Protein AF-A0AB34QZE7-F1 (afdb_monomer_lite)

Structure (mmCIF, N/CA/C/O backbone):
data_AF-A0AB34QZE7-F1
#
_entry.id   AF-A0AB34QZE7-F1
#
loop_
_atom_site.group_PDB
_atom_site.id
_atom_site.type_symbol
_atom_site.label_atom_id
_atom_site.label_alt_id
_atom_site.label_comp_id
_atom_site.label_asym_id
_atom_site.label_entity_id
_atom_site.label_seq_id
_atom_site.pdbx_PDB_ins_code
_atom_site.Cartn_x
_atom_site.Cartn_y
_atom_site.Cartn_z
_atom_site.occupancy
_atom_site.B_iso_or_equiv
_atom_site.auth_seq_id
_atom_site.auth_comp_id
_atom_site.auth_asym_id
_atom_site.auth_atom_id
_atom_site.pdbx_PDB_model_num
ATOM 1 N N . MET A 1 1 ? -13.637 -6.157 -16.511 1.00 68.19 1 MET A N 1
ATOM 2 C CA . MET A 1 1 ? -12.650 -5.198 -17.032 1.00 68.19 1 MET A CA 1
ATOM 3 C C . MET A 1 1 ? -13.251 -3.800 -16.972 1.00 68.19 1 MET A C 1
ATOM 5 O O . MET A 1 1 ? -13.934 -3.370 -17.901 1.00 68.19 1 MET A O 1
ATOM 9 N N . GLY A 1 2 ? -13.128 -3.161 -15.806 1.00 86.00 2 GLY A N 1
ATOM 10 C CA . GLY A 1 2 ? -13.630 -1.813 -15.536 1.00 86.00 2 GLY A CA 1
ATOM 11 C C . GLY A 1 2 ? -12.483 -0.808 -15.449 1.00 86.00 2 GLY A C 1
ATOM 12 O O . GLY A 1 2 ? -11.390 -1.157 -15.015 1.00 86.00 2 GLY A O 1
ATOM 13 N N . PHE A 1 3 ? -12.745 0.431 -15.859 1.00 92.06 3 PHE A N 1
ATOM 14 C CA . PHE A 1 3 ? -11.838 1.563 -15.672 1.00 92.06 3 PHE A CA 1
ATOM 15 C C . PHE A 1 3 ? -12.546 2.644 -14.851 1.00 92.06 3 PHE A C 1
ATOM 17 O O . PHE A 1 3 ? -13.747 2.859 -15.036 1.00 92.06 3 PHE A O 1
ATOM 24 N N . TRP A 1 4 ? -11.822 3.341 -13.975 1.00 92.81 4 TRP A N 1
ATOM 25 C CA . TRP A 1 4 ? -12.338 4.490 -13.220 1.00 92.81 4 TRP A CA 1
ATOM 26 C C . TRP A 1 4 ? -11.296 5.603 -13.090 1.00 92.81 4 TRP A C 1
ATOM 28 O O . TRP A 1 4 ? -10.087 5.360 -13.109 1.00 92.81 4 TRP A O 1
ATOM 38 N N . GLU A 1 5 ? -11.770 6.850 -13.044 1.00 92.56 5 GLU A N 1
ATOM 39 C CA . GLU A 1 5 ? -10.898 8.009 -12.857 1.00 92.56 5 GLU A CA 1
ATOM 40 C C . GLU A 1 5 ? -10.603 8.199 -11.372 1.00 92.56 5 GLU A C 1
ATOM 42 O O . GLU A 1 5 ? -11.514 8.216 -10.543 1.00 92.56 5 GLU A O 1
ATOM 47 N N . GLU A 1 6 ? -9.331 8.402 -11.048 1.00 89.88 6 GLU A N 1
ATOM 48 C CA . GLU A 1 6 ? -8.875 8.742 -9.708 1.00 89.88 6 GLU A CA 1
ATOM 49 C C . GLU A 1 6 ? -8.105 10.066 -9.729 1.00 89.88 6 GLU A C 1
ATOM 51 O O . GLU A 1 6 ? -7.201 10.276 -10.545 1.00 89.88 6 GLU A O 1
ATOM 56 N N . GLU A 1 7 ? -8.464 10.992 -8.835 1.00 89.75 7 GLU A N 1
ATOM 57 C CA . GLU A 1 7 ? -7.734 12.252 -8.696 1.00 89.75 7 GLU A CA 1
ATOM 58 C C . GLU A 1 7 ? -6.397 12.001 -7.984 1.00 89.75 7 GLU A C 1
ATOM 60 O O . GLU A 1 7 ? -6.336 11.704 -6.791 1.00 89.75 7 GLU A O 1
ATOM 65 N N . HIS A 1 8 ? -5.294 12.199 -8.701 1.00 86.94 8 HIS A N 1
ATOM 66 C CA . HIS A 1 8 ? -3.945 12.080 -8.173 1.00 86.94 8 HIS A CA 1
ATOM 67 C C . HIS A 1 8 ? -3.101 13.305 -8.534 1.00 86.94 8 HIS A C 1
ATOM 69 O O . HIS A 1 8 ? -2.904 13.640 -9.700 1.00 86.94 8 HIS A O 1
ATOM 75 N N . LYS A 1 9 ? -2.551 13.990 -7.520 1.00 83.69 9 LYS A N 1
ATOM 76 C CA . LYS A 1 9 ? -1.703 15.193 -7.693 1.00 83.69 9 LYS A CA 1
ATOM 77 C C . LYS A 1 9 ? -2.330 16.242 -8.634 1.00 83.69 9 LYS A C 1
ATOM 79 O O . LYS A 1 9 ? -1.632 16.824 -9.465 1.00 83.69 9 LYS A O 1
ATOM 84 N N . LYS A 1 10 ? -3.631 16.519 -8.459 1.00 87.69 10 LYS A N 1
ATOM 85 C CA . LYS A 1 10 ? -4.424 17.470 -9.268 1.00 87.69 10 LYS A CA 1
ATOM 86 C C . LYS A 1 10 ? -4.573 17.079 -10.746 1.00 87.69 10 LYS A C 1
ATOM 88 O O . LYS A 1 10 ? -4.802 17.945 -11.589 1.00 87.69 10 LYS A O 1
ATOM 93 N N . LYS A 1 11 ? -4.396 15.800 -11.072 1.00 88.25 11 LYS A N 1
ATOM 94 C CA . LYS A 1 11 ? -4.679 15.223 -12.387 1.00 88.25 11 LYS A CA 1
ATOM 95 C C . LYS A 1 11 ? -5.632 14.051 -12.203 1.00 88.25 11 LYS A C 1
ATOM 97 O O . LYS A 1 11 ? -5.485 13.307 -11.240 1.00 88.25 11 LYS A O 1
ATOM 102 N N . ASN A 1 12 ? -6.554 13.866 -13.135 1.00 90.88 12 ASN A N 1
ATOM 103 C CA . ASN A 1 12 ? -7.344 12.643 -13.186 1.00 90.88 12 ASN A CA 1
ATOM 104 C C . ASN A 1 12 ? -6.517 11.583 -13.911 1.00 90.88 12 ASN A C 1
ATOM 106 O O . ASN A 1 12 ? -6.044 11.821 -15.024 1.00 90.88 12 ASN A O 1
ATOM 110 N N . ILE A 1 13 ? -6.299 10.450 -13.252 1.00 92.06 13 ILE A N 1
ATOM 111 C CA . ILE A 1 13 ? -5.600 9.294 -13.807 1.00 92.06 13 ILE A CA 1
ATOM 112 C C . ILE A 1 13 ? -6.629 8.191 -14.020 1.00 92.06 13 ILE A C 1
ATOM 114 O O . ILE A 1 13 ? -7.459 7.934 -13.153 1.00 92.06 13 ILE A O 1
ATOM 118 N N . MET A 1 14 ? -6.571 7.549 -15.181 1.00 92.88 14 MET A N 1
ATOM 119 C CA . MET A 1 14 ? -7.395 6.389 -15.485 1.00 92.88 14 MET A CA 1
ATOM 120 C C . MET A 1 14 ? -6.728 5.136 -14.920 1.00 92.88 14 MET A C 1
ATOM 122 O O . MET A 1 14 ? -5.594 4.835 -15.292 1.00 92.88 14 MET A O 1
ATOM 126 N N . ILE A 1 15 ? -7.423 4.417 -14.043 1.00 92.06 15 ILE A N 1
ATOM 127 C CA . ILE A 1 15 ? -6.970 3.134 -13.497 1.00 92.06 15 ILE A CA 1
ATOM 128 C C . ILE A 1 15 ? -7.874 2.035 -14.046 1.00 92.06 15 ILE A C 1
ATOM 130 O O . ILE A 1 15 ? -9.088 2.218 -14.139 1.00 92.06 15 ILE A O 1
ATOM 134 N N . GLY A 1 16 ? -7.265 0.928 -14.467 1.00 91.31 16 GLY A N 1
ATOM 135 C CA . GLY A 1 16 ? -7.960 -0.269 -14.926 1.00 91.31 16 GLY A CA 1
ATOM 136 C C . GLY A 1 16 ? -7.772 -1.411 -13.939 1.00 91.31 16 GLY A C 1
ATOM 137 O O . GLY A 1 16 ? -6.666 -1.604 -13.440 1.00 91.31 16 GLY A O 1
ATOM 138 N N . ASP A 1 17 ? -8.845 -2.160 -13.711 1.00 89.44 17 ASP A N 1
ATOM 139 C CA . ASP A 1 17 ? -8.905 -3.334 -12.830 1.00 89.44 17 ASP A CA 1
ATOM 140 C C . ASP A 1 17 ? -7.817 -4.365 -13.182 1.00 89.44 17 ASP A C 1
ATOM 142 O O . ASP A 1 17 ? -6.943 -4.655 -12.374 1.00 89.44 17 ASP A O 1
ATOM 146 N N . ASP A 1 18 ? -7.747 -4.763 -14.456 1.00 91.12 18 ASP A N 1
ATOM 147 C CA . ASP A 1 18 ? -6.766 -5.748 -14.938 1.00 91.12 18 ASP A CA 1
ATOM 148 C C . ASP A 1 18 ? -5.314 -5.265 -14.763 1.00 91.12 18 ASP A C 1
ATOM 150 O O . ASP A 1 18 ? -4.387 -6.057 -14.612 1.00 91.12 18 ASP A O 1
ATOM 154 N N . GLY A 1 19 ? -5.098 -3.945 -14.796 1.00 89.38 19 GLY A N 1
ATOM 155 C CA . GLY A 1 19 ? -3.785 -3.363 -14.541 1.00 89.38 19 GLY A CA 1
ATOM 156 C C . GLY A 1 19 ? -3.352 -3.560 -13.091 1.00 89.38 19 GLY A C 1
ATOM 157 O O . GLY A 1 19 ? -2.177 -3.818 -12.849 1.00 89.38 19 GLY A O 1
ATOM 158 N N . LEU A 1 20 ? -4.283 -3.465 -12.136 1.00 90.56 20 LEU A N 1
ATOM 159 C CA . LEU A 1 20 ? -3.993 -3.738 -10.730 1.00 90.56 20 LEU A CA 1
ATOM 160 C C . LEU A 1 20 ? -3.655 -5.212 -10.518 1.00 90.56 20 LEU A C 1
ATOM 162 O O . LEU A 1 20 ? -2.624 -5.483 -9.908 1.00 90.56 20 LEU A O 1
ATOM 166 N N . ASP A 1 21 ? -4.447 -6.122 -11.086 1.00 91.38 21 ASP A N 1
ATOM 167 C CA . ASP A 1 21 ? -4.222 -7.569 -10.975 1.00 91.38 21 ASP A CA 1
ATOM 168 C C . ASP A 1 21 ? -2.827 -7.963 -11.486 1.00 91.38 21 ASP A C 1
ATOM 170 O O . ASP A 1 21 ? -2.085 -8.676 -10.814 1.00 91.38 21 ASP A O 1
ATOM 174 N N . ILE A 1 22 ? -2.418 -7.427 -12.644 1.00 94.44 22 ILE A N 1
ATOM 175 C CA . ILE A 1 22 ? -1.080 -7.667 -13.210 1.00 94.44 22 ILE A CA 1
ATOM 176 C C . ILE A 1 22 ? 0.024 -7.185 -12.260 1.00 94.44 22 ILE A C 1
ATOM 178 O O . ILE A 1 22 ? 1.054 -7.844 -12.112 1.00 94.44 22 ILE A O 1
ATOM 182 N N . PHE A 1 23 ? -0.150 -6.018 -11.635 1.00 93.75 23 PHE A N 1
ATOM 183 C CA . PHE A 1 23 ? 0.844 -5.495 -10.697 1.00 93.75 23 PHE A CA 1
ATOM 184 C C . PHE A 1 23 ? 0.862 -6.267 -9.375 1.00 93.75 23 PHE A C 1
ATOM 186 O O . PHE A 1 23 ? 1.940 -6.428 -8.804 1.00 93.75 23 PHE A O 1
ATOM 193 N N . GLU A 1 24 ? -0.284 -6.752 -8.895 1.00 92.62 24 GLU A N 1
ATOM 194 C CA . GLU A 1 24 ? -0.360 -7.625 -7.722 1.00 92.62 24 GLU A CA 1
ATOM 195 C C . GLU A 1 24 ? 0.391 -8.936 -7.975 1.00 92.62 24 GLU A C 1
ATOM 197 O O . GLU A 1 24 ? 1.294 -9.277 -7.208 1.00 92.62 24 GLU A O 1
ATOM 202 N N . GLU A 1 25 ? 0.128 -9.585 -9.111 1.00 95.62 25 GLU A N 1
ATOM 203 C CA . GLU A 1 25 ? 0.822 -10.807 -9.523 1.00 95.62 25 GLU A CA 1
ATOM 204 C C . GLU A 1 25 ? 2.337 -10.574 -9.679 1.00 95.62 25 GLU A C 1
ATOM 206 O O . GLU A 1 25 ? 3.153 -11.370 -9.215 1.00 95.62 25 GLU A O 1
ATOM 211 N N . ALA A 1 26 ? 2.750 -9.448 -10.270 1.00 95.44 26 ALA A N 1
ATOM 212 C CA . ALA A 1 26 ? 4.167 -9.114 -10.415 1.00 95.44 26 ALA A CA 1
ATOM 213 C C . ALA A 1 26 ? 4.878 -8.924 -9.061 1.00 95.44 26 ALA A C 1
ATOM 215 O O . ALA A 1 26 ? 6.043 -9.306 -8.913 1.00 95.44 26 ALA A O 1
ATOM 216 N N . ILE A 1 27 ? 4.200 -8.333 -8.070 1.00 95.62 27 ILE A N 1
ATOM 217 C CA . ILE A 1 27 ? 4.739 -8.167 -6.713 1.00 95.62 27 ILE A CA 1
ATOM 218 C C . ILE A 1 27 ? 4.865 -9.527 -6.019 1.00 95.62 27 ILE A C 1
ATOM 220 O O . ILE A 1 27 ? 5.890 -9.784 -5.381 1.00 95.62 27 ILE A O 1
ATOM 224 N N . GLU A 1 28 ? 3.860 -10.392 -6.155 1.00 95.69 28 GLU A N 1
ATOM 225 C CA . GLU A 1 28 ? 3.869 -11.747 -5.595 1.00 95.69 28 GLU A CA 1
ATOM 226 C C . GLU A 1 28 ? 5.013 -12.581 -6.182 1.00 95.69 28 GLU A C 1
ATOM 228 O O . GLU A 1 28 ? 5.859 -13.074 -5.436 1.00 95.69 28 GLU A O 1
ATOM 233 N N . GLN A 1 29 ? 5.142 -12.629 -7.510 1.00 96.12 29 GLN A N 1
ATOM 234 C CA . GLN A 1 29 ? 6.220 -13.367 -8.175 1.00 96.12 29 GLN A CA 1
ATOM 235 C C . GLN A 1 29 ? 7.614 -12.838 -7.801 1.00 96.12 29 GLN A C 1
ATOM 237 O O . GLN A 1 29 ? 8.549 -13.616 -7.593 1.00 96.12 29 GLN A O 1
ATOM 242 N N . PHE A 1 30 ? 7.781 -11.515 -7.679 1.00 95.62 30 PHE A N 1
ATOM 243 C CA . PHE A 1 30 ? 9.045 -10.925 -7.224 1.00 95.62 30 PHE A CA 1
ATOM 244 C C . PHE A 1 30 ? 9.386 -11.346 -5.788 1.00 95.62 30 PHE A C 1
ATOM 246 O O . PHE A 1 30 ? 10.546 -11.647 -5.477 1.00 95.62 30 PHE A O 1
ATOM 253 N N . TYR A 1 31 ? 8.379 -11.374 -4.914 1.00 95.38 31 TYR A N 1
ATOM 254 C CA . TYR A 1 31 ? 8.519 -11.835 -3.541 1.00 95.38 31 TYR A CA 1
ATOM 255 C C . TYR A 1 31 ? 8.940 -13.308 -3.484 1.00 95.38 31 TYR A C 1
ATOM 257 O O . TYR A 1 31 ? 9.953 -13.613 -2.850 1.00 95.38 31 TYR A O 1
ATOM 265 N N . GLU A 1 32 ? 8.221 -14.190 -4.182 1.00 95.75 32 GLU A N 1
ATOM 266 C CA . GLU A 1 32 ? 8.476 -15.635 -4.202 1.00 95.75 32 GLU A CA 1
ATOM 267 C C . GLU A 1 32 ? 9.874 -15.959 -4.729 1.00 95.75 32 GLU A C 1
ATOM 269 O O . GLU A 1 32 ? 10.638 -16.661 -4.067 1.00 95.75 32 GLU A O 1
ATOM 274 N N . MET A 1 33 ? 10.254 -15.372 -5.869 1.00 95.25 33 MET A N 1
ATOM 275 C CA . MET A 1 33 ? 11.583 -15.553 -6.453 1.00 95.25 33 MET A CA 1
ATOM 276 C C . MET A 1 33 ? 12.680 -15.134 -5.466 1.00 95.25 33 MET A C 1
ATOM 278 O O . MET A 1 33 ? 13.691 -15.825 -5.327 1.00 95.25 33 MET A O 1
ATOM 282 N N . THR A 1 34 ? 12.498 -14.009 -4.772 1.00 93.12 34 THR A N 1
ATOM 283 C CA . THR A 1 34 ? 13.498 -13.523 -3.815 1.00 93.12 34 THR A CA 1
ATOM 284 C C . THR A 1 34 ? 13.606 -14.449 -2.603 1.00 93.12 34 THR A C 1
ATOM 286 O O . THR A 1 34 ? 14.718 -14.759 -2.174 1.00 93.12 34 THR A O 1
ATOM 289 N N . GLU A 1 35 ? 12.477 -14.914 -2.067 1.00 92.88 35 GLU A N 1
ATOM 290 C CA . GLU A 1 35 ? 12.449 -15.823 -0.918 1.00 92.88 35 GLU A CA 1
ATOM 291 C C . GLU A 1 35 ? 13.063 -17.188 -1.254 1.00 92.88 35 GLU A C 1
ATOM 293 O O . GLU A 1 35 ? 13.861 -17.697 -0.468 1.00 92.88 35 GLU A O 1
ATOM 298 N N . GLU A 1 36 ? 12.781 -17.727 -2.443 1.00 94.56 36 GLU A N 1
ATOM 299 C CA . GLU A 1 36 ? 13.356 -18.984 -2.931 1.00 94.56 36 GLU A CA 1
ATOM 300 C C . GLU A 1 36 ? 14.881 -18.900 -3.104 1.00 94.56 36 GLU A C 1
ATOM 302 O O . GLU A 1 36 ? 15.605 -19.804 -2.690 1.00 94.56 36 GLU A O 1
ATOM 307 N N . HIS A 1 37 ? 15.388 -17.815 -3.698 1.00 94.38 37 HIS A N 1
ATOM 308 C CA . HIS A 1 37 ? 16.798 -17.728 -4.097 1.00 94.38 37 HIS A CA 1
ATOM 309 C C . HIS A 1 37 ? 17.715 -17.125 -3.028 1.00 94.38 37 HIS A C 1
ATOM 311 O O . HIS A 1 37 ? 18.916 -17.399 -3.030 1.00 94.38 37 HIS A O 1
ATOM 317 N N . LEU A 1 38 ? 17.185 -16.270 -2.148 1.00 92.62 38 LEU A N 1
ATOM 318 C CA . LEU A 1 38 ? 17.968 -15.569 -1.123 1.00 92.62 38 LEU A CA 1
ATOM 319 C C . LEU A 1 38 ? 17.645 -16.027 0.303 1.00 92.62 38 LEU A C 1
ATOM 321 O O . LEU A 1 38 ? 18.248 -15.504 1.241 1.00 92.62 38 LEU A O 1
ATOM 325 N N . GLU A 1 39 ? 16.699 -16.957 0.474 1.00 92.25 39 GLU A N 1
ATOM 326 C CA . GLU A 1 39 ? 16.224 -17.457 1.774 1.00 92.25 39 GLU A CA 1
ATOM 327 C C . GLU A 1 39 ? 15.757 -16.330 2.720 1.00 92.25 39 GLU A C 1
ATOM 329 O O . GLU A 1 39 ? 15.850 -16.417 3.948 1.00 92.25 39 GLU A O 1
ATOM 334 N N . ARG A 1 40 ? 15.268 -15.221 2.150 1.00 93.19 40 ARG A N 1
ATOM 335 C CA . ARG A 1 40 ? 14.726 -14.075 2.888 1.00 93.19 40 ARG A CA 1
ATOM 336 C C . ARG A 1 40 ? 13.726 -13.292 2.049 1.00 93.19 40 ARG A C 1
ATOM 338 O O . ARG A 1 40 ? 13.767 -13.302 0.825 1.00 93.19 40 ARG A O 1
ATOM 345 N N . LYS A 1 41 ? 12.906 -12.495 2.729 1.00 92.69 41 LYS A N 1
ATOM 346 C CA . LYS A 1 41 ? 11.983 -11.556 2.082 1.00 92.69 41 LYS A CA 1
ATOM 347 C C . LYS A 1 41 ? 12.747 -10.433 1.354 1.00 92.69 41 LYS A C 1
ATOM 349 O O . LYS A 1 41 ? 13.801 -10.002 1.852 1.00 92.69 41 LYS A O 1
ATOM 354 N N . PRO A 1 42 ? 12.223 -9.926 0.224 1.00 94.81 42 PRO A N 1
ATOM 355 C CA . PRO A 1 42 ? 12.780 -8.749 -0.426 1.00 94.81 42 PRO A CA 1
ATOM 356 C C . PRO A 1 42 ? 12.613 -7.501 0.441 1.00 94.81 42 PRO A C 1
ATOM 358 O O . PRO A 1 42 ? 11.689 -7.377 1.251 1.00 94.81 42 PRO A O 1
ATOM 361 N N . THR A 1 43 ? 13.502 -6.541 0.232 1.00 94.50 43 THR A N 1
ATOM 362 C CA . THR A 1 43 ? 13.369 -5.177 0.740 1.00 94.50 43 THR A CA 1
ATOM 363 C C . THR A 1 43 ? 12.663 -4.286 -0.283 1.00 94.50 43 THR A C 1
ATOM 365 O O . THR A 1 43 ? 12.663 -4.558 -1.485 1.00 94.50 43 THR A O 1
ATOM 368 N N . MET A 1 44 ? 12.086 -3.176 0.185 1.00 92.75 44 MET A N 1
ATOM 369 C CA . MET A 1 44 ? 11.476 -2.183 -0.707 1.00 92.75 44 MET A CA 1
ATOM 370 C C . MET A 1 44 ? 12.495 -1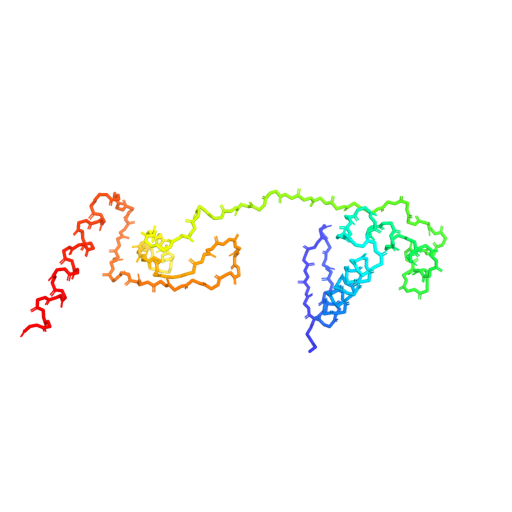.583 -1.681 1.00 92.75 44 MET A C 1
ATOM 372 O O . MET A 1 44 ? 12.160 -1.374 -2.841 1.00 92.75 44 MET A O 1
ATOM 376 N N . ASP A 1 45 ? 13.730 -1.343 -1.234 1.00 94.12 45 ASP A N 1
ATOM 377 C CA . ASP A 1 45 ? 14.780 -0.765 -2.080 1.00 94.12 45 ASP A CA 1
ATOM 378 C C . ASP A 1 45 ? 15.162 -1.707 -3.231 1.00 94.12 45 ASP A C 1
ATOM 380 O O . ASP A 1 45 ? 15.372 -1.249 -4.351 1.00 94.12 45 ASP A O 1
ATOM 384 N N . GLU A 1 46 ? 15.181 -3.025 -2.997 1.00 95.25 46 GLU A N 1
ATOM 385 C CA . GLU A 1 46 ? 15.421 -4.025 -4.050 1.00 95.25 46 GLU A CA 1
ATOM 386 C C . GLU A 1 46 ? 14.317 -4.013 -5.108 1.00 95.25 46 GLU A C 1
ATOM 388 O O . GLU A 1 46 ? 14.604 -4.020 -6.307 1.00 95.25 46 GLU A O 1
ATOM 393 N N . MET A 1 47 ? 13.056 -3.940 -4.678 1.00 95.12 47 MET A N 1
ATOM 394 C CA . MET A 1 47 ? 11.921 -3.844 -5.595 1.00 95.12 47 MET A CA 1
ATOM 395 C C . MET A 1 47 ? 11.975 -2.544 -6.408 1.00 95.12 47 MET A C 1
ATOM 397 O O . MET A 1 47 ? 11.834 -2.563 -7.629 1.00 95.12 47 MET A O 1
ATOM 401 N N . LEU A 1 48 ? 12.231 -1.411 -5.749 1.00 95.25 48 LEU A N 1
ATOM 402 C CA . LEU A 1 48 ? 12.319 -0.101 -6.396 1.00 95.25 48 LEU A CA 1
ATOM 403 C C . LEU A 1 48 ? 13.467 -0.026 -7.406 1.00 95.25 48 LEU A C 1
ATOM 405 O O . LEU A 1 48 ? 13.266 0.456 -8.522 1.00 95.25 48 LEU A O 1
ATOM 409 N N . LEU A 1 49 ? 14.644 -0.547 -7.052 1.00 95.62 49 LEU A N 1
ATOM 410 C CA . LEU A 1 49 ? 15.787 -0.626 -7.960 1.00 95.62 49 LEU A CA 1
ATOM 411 C C . LEU A 1 49 ? 15.489 -1.535 -9.159 1.00 95.62 49 LEU A C 1
ATOM 413 O O . LEU A 1 49 ? 15.865 -1.205 -10.285 1.00 95.62 49 LEU A O 1
ATOM 417 N N . THR A 1 50 ? 14.772 -2.639 -8.944 1.00 95.50 50 THR A N 1
ATOM 418 C CA . THR A 1 50 ? 14.334 -3.540 -10.020 1.00 95.50 50 THR A CA 1
ATOM 419 C C . THR A 1 50 ? 13.385 -2.826 -10.985 1.00 95.50 50 THR A C 1
ATOM 421 O O . THR A 1 50 ? 13.640 -2.816 -12.188 1.00 95.50 50 THR A O 1
ATOM 424 N N . ILE A 1 51 ? 12.349 -2.146 -10.477 1.00 96.12 51 ILE A N 1
ATOM 425 C CA . ILE A 1 51 ? 11.401 -1.373 -11.301 1.00 96.12 51 ILE A CA 1
ATOM 426 C C . ILE A 1 51 ? 12.131 -0.278 -12.087 1.00 96.12 51 ILE A C 1
ATOM 428 O O . ILE A 1 51 ? 11.927 -0.143 -13.292 1.00 96.12 51 ILE A O 1
ATOM 432 N N . MET A 1 52 ? 13.016 0.477 -11.432 1.00 96.38 52 MET A N 1
ATOM 433 C CA . MET A 1 52 ? 13.810 1.521 -12.083 1.00 96.38 52 MET A CA 1
ATOM 434 C C . MET A 1 52 ? 14.683 0.948 -13.207 1.00 96.38 52 MET A C 1
ATOM 436 O O . MET A 1 52 ? 14.729 1.509 -14.300 1.00 96.38 52 MET A O 1
ATOM 440 N N . THR A 1 53 ? 15.317 -0.203 -12.971 1.00 95.75 53 THR A N 1
ATOM 441 C CA . THR A 1 53 ? 16.138 -0.897 -13.974 1.00 95.75 53 THR A CA 1
ATOM 442 C C . THR A 1 53 ? 15.301 -1.322 -15.183 1.00 95.75 53 THR A C 1
ATOM 444 O O . THR A 1 53 ? 15.719 -1.122 -16.322 1.00 95.75 53 THR A O 1
ATOM 447 N N . VAL A 1 54 ? 14.097 -1.859 -14.963 1.00 95.62 54 VAL A N 1
ATOM 448 C CA . VAL A 1 54 ? 13.177 -2.240 -16.048 1.00 95.62 54 VAL A CA 1
ATOM 449 C C . VAL A 1 54 ? 12.735 -1.014 -16.855 1.00 95.62 54 VAL A C 1
ATOM 451 O O . VAL A 1 54 ? 12.779 -1.044 -18.087 1.00 95.62 54 VAL A O 1
ATOM 454 N N . LEU A 1 55 ? 12.370 0.084 -16.185 1.00 96.50 55 LEU A N 1
ATOM 455 C CA . LEU A 1 55 ? 11.963 1.328 -16.847 1.00 96.50 55 LEU A CA 1
ATOM 456 C C . LEU A 1 55 ? 13.096 1.942 -17.678 1.00 96.50 55 LEU A C 1
ATOM 458 O O . LEU A 1 55 ? 12.848 2.381 -18.798 1.00 96.50 55 LEU A O 1
ATOM 462 N N . ASN A 1 56 ? 14.333 1.927 -17.185 1.00 96.19 56 ASN A N 1
ATOM 463 C CA . ASN A 1 56 ? 15.474 2.466 -17.931 1.00 96.19 56 ASN A CA 1
ATOM 464 C C . ASN A 1 56 ? 15.901 1.574 -19.106 1.00 96.19 56 ASN A C 1
ATOM 466 O O . ASN A 1 56 ? 16.423 2.082 -20.094 1.00 96.19 56 ASN A O 1
ATOM 470 N N . ASN A 1 57 ? 15.649 0.263 -19.037 1.00 94.69 57 ASN A N 1
ATOM 471 C CA . ASN A 1 57 ? 16.023 -0.668 -20.104 1.00 94.69 57 ASN A CA 1
ATOM 472 C C . ASN A 1 57 ? 14.982 -0.777 -21.227 1.00 94.69 57 ASN A C 1
ATOM 474 O O . ASN A 1 57 ? 15.346 -1.107 -22.353 1.00 94.69 57 ASN A O 1
ATOM 478 N N . GLY A 1 58 ? 13.698 -0.539 -20.943 1.00 92.31 58 GLY A N 1
ATOM 479 C CA . GLY A 1 58 ? 12.635 -0.718 -21.941 1.00 92.31 58 GLY A CA 1
ATOM 480 C C . GLY A 1 58 ? 11.421 0.192 -21.789 1.00 92.31 58 GLY A C 1
ATOM 481 O O . GLY A 1 58 ? 10.488 0.089 -22.581 1.00 92.31 58 GLY A O 1
ATOM 482 N N . GLY A 1 59 ? 11.402 1.088 -20.803 1.00 92.44 59 GLY A N 1
ATOM 483 C CA . GLY A 1 59 ? 10.251 1.942 -20.513 1.00 92.44 59 GLY A CA 1
ATOM 484 C C . GLY A 1 59 ? 9.906 2.917 -21.637 1.00 92.44 59 GLY A C 1
ATOM 485 O O . GLY A 1 59 ? 8.728 3.196 -21.841 1.00 92.44 59 GLY A O 1
ATOM 486 N N . SER A 1 60 ? 10.885 3.376 -22.421 1.00 93.81 60 SER A N 1
ATOM 487 C CA . SER A 1 60 ? 10.649 4.270 -23.567 1.00 93.81 60 SER A CA 1
ATOM 488 C C . SER A 1 60 ? 9.809 3.634 -24.682 1.00 93.81 60 SER A C 1
ATOM 490 O O . SER A 1 60 ? 9.185 4.351 -25.455 1.00 93.81 60 SER A O 1
ATOM 492 N N . HIS A 1 61 ? 9.712 2.299 -24.745 1.00 94.88 61 HIS A N 1
ATOM 493 C CA . HIS A 1 61 ? 8.796 1.619 -25.669 1.00 94.88 61 HIS A CA 1
ATOM 494 C C . HIS A 1 61 ? 7.319 1.768 -25.284 1.00 94.88 61 HIS A C 1
ATOM 496 O O . HIS A 1 61 ? 6.450 1.583 -26.134 1.00 94.88 61 HIS A O 1
ATOM 502 N N . TYR A 1 62 ? 7.040 2.076 -24.016 1.00 93.12 62 TYR A N 1
ATOM 503 C CA . TYR A 1 62 ? 5.688 2.122 -23.457 1.00 93.12 62 TYR A CA 1
ATOM 504 C C . TYR A 1 62 ? 5.281 3.528 -23.002 1.00 93.12 62 TYR A C 1
ATOM 506 O O . TYR A 1 62 ? 4.092 3.834 -22.957 1.00 93.12 62 TYR A O 1
ATOM 514 N N . PHE A 1 63 ? 6.253 4.383 -22.670 1.00 94.44 63 PHE A N 1
ATOM 515 C CA . PHE A 1 63 ? 6.024 5.703 -22.093 1.00 94.44 63 PHE A CA 1
ATOM 516 C C . PHE A 1 63 ? 6.806 6.780 -22.846 1.00 94.44 63 PHE A C 1
ATOM 518 O O . PHE A 1 63 ? 8.018 6.915 -22.671 1.00 94.44 63 PHE A O 1
ATOM 525 N N . ASP A 1 64 ? 6.092 7.621 -23.599 1.00 94.06 64 ASP A N 1
ATOM 526 C CA . ASP A 1 64 ? 6.688 8.752 -24.327 1.00 94.06 64 ASP A CA 1
ATOM 527 C C . ASP A 1 64 ? 7.431 9.729 -23.404 1.00 94.06 64 ASP A C 1
ATOM 529 O O . ASP A 1 64 ? 8.403 10.370 -23.808 1.00 94.06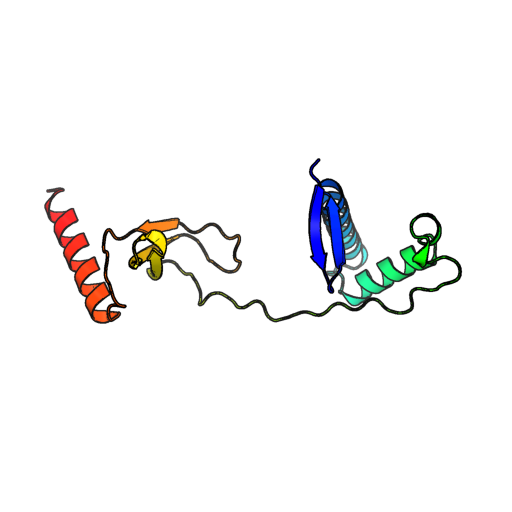 64 ASP A O 1
ATOM 533 N N . ASP A 1 65 ? 7.009 9.821 -22.141 1.00 91.75 65 ASP A N 1
ATOM 534 C CA . ASP A 1 65 ? 7.653 10.652 -21.124 1.00 91.75 65 ASP A CA 1
ATOM 535 C C . ASP A 1 65 ? 9.112 10.257 -20.854 1.00 91.75 65 ASP A C 1
ATOM 537 O O . ASP A 1 65 ? 9.878 11.104 -20.377 1.00 91.75 65 ASP A O 1
ATOM 541 N N . LEU A 1 66 ? 9.487 9.011 -21.164 1.00 94.88 66 LEU A N 1
ATOM 542 C CA . LEU A 1 66 ? 10.831 8.460 -20.992 1.00 94.88 66 LEU A CA 1
ATOM 543 C C . LEU A 1 66 ? 11.696 8.565 -22.257 1.00 94.88 66 LEU A C 1
ATOM 545 O O . LEU A 1 66 ? 12.867 8.194 -22.221 1.00 94.88 66 LEU A O 1
ATOM 549 N N . ASN A 1 67 ? 11.172 9.101 -23.365 1.00 92.94 67 ASN A N 1
ATOM 550 C CA . ASN A 1 67 ? 11.997 9.392 -24.537 1.00 92.94 67 ASN A CA 1
ATOM 551 C C . ASN A 1 67 ? 13.088 10.406 -24.163 1.00 92.94 67 ASN A C 1
ATOM 553 O O . ASN A 1 67 ? 12.793 11.487 -23.648 1.00 92.94 67 ASN A O 1
ATOM 557 N N . ASP A 1 68 ? 14.347 10.028 -24.396 1.00 91.50 68 ASP A N 1
ATOM 558 C CA . ASP A 1 68 ? 15.546 10.794 -24.037 1.00 91.50 68 ASP A CA 1
ATOM 559 C C . ASP A 1 68 ? 15.652 11.165 -22.541 1.00 91.50 68 ASP A C 1
ATOM 561 O O . ASP A 1 68 ? 16.345 12.122 -22.177 1.00 91.50 68 ASP A O 1
ATOM 565 N N . LYS A 1 69 ? 14.977 10.422 -21.650 1.00 94.56 69 LYS A N 1
ATOM 566 C CA . LYS A 1 69 ? 15.059 10.614 -20.195 1.00 94.56 69 LYS A CA 1
ATOM 567 C C . LYS A 1 69 ? 15.392 9.313 -19.479 1.00 94.56 69 LYS A C 1
ATOM 569 O O . LYS A 1 69 ? 14.971 8.236 -19.878 1.00 94.56 69 LYS A O 1
ATOM 574 N N . GLU A 1 70 ? 16.105 9.450 -18.370 1.00 94.12 70 GLU A N 1
ATOM 575 C CA . GLU A 1 70 ? 16.415 8.360 -17.450 1.00 94.12 70 GLU A CA 1
ATOM 576 C C . GLU A 1 70 ? 15.610 8.534 -16.158 1.00 94.12 70 GLU A C 1
ATOM 578 O O . GLU A 1 70 ? 15.509 9.637 -15.608 1.00 94.12 70 GLU A O 1
ATOM 583 N N . VAL A 1 71 ? 15.041 7.440 -15.659 1.00 95.94 71 VAL A N 1
ATOM 584 C CA . VAL A 1 71 ? 14.463 7.372 -14.319 1.00 95.94 71 VAL A CA 1
ATOM 585 C C . VAL A 1 71 ? 15.611 7.297 -13.318 1.00 95.94 71 VAL A C 1
ATOM 587 O O . VAL A 1 71 ? 16.325 6.300 -13.256 1.00 95.94 71 VAL A O 1
ATOM 590 N N . THR A 1 72 ? 15.792 8.360 -12.538 1.00 95.31 72 THR A N 1
ATOM 591 C CA . THR A 1 72 ? 16.893 8.479 -11.568 1.00 95.31 72 THR A CA 1
ATOM 592 C C . THR A 1 72 ? 16.498 8.127 -10.137 1.00 95.31 72 THR A C 1
ATOM 594 O O . THR A 1 72 ? 17.372 7.858 -9.319 1.00 95.31 72 THR A O 1
ATOM 597 N N . ASP A 1 73 ? 15.201 8.161 -9.819 1.00 94.00 73 ASP A N 1
ATOM 598 C CA . ASP A 1 73 ? 14.680 7.859 -8.486 1.00 94.00 73 ASP A CA 1
ATOM 599 C C . ASP A 1 73 ? 13.198 7.455 -8.546 1.00 94.00 73 ASP A C 1
ATOM 601 O O . ASP A 1 73 ? 12.423 7.993 -9.345 1.00 94.00 73 ASP A O 1
ATOM 605 N N . ILE A 1 74 ? 12.788 6.547 -7.656 1.00 95.25 74 ILE A N 1
ATOM 606 C CA . ILE A 1 74 ? 11.384 6.187 -7.422 1.00 95.25 74 ILE A CA 1
ATOM 607 C C . ILE A 1 74 ? 11.108 6.308 -5.926 1.00 95.25 74 ILE A C 1
ATOM 609 O O . ILE A 1 74 ? 11.585 5.521 -5.113 1.00 95.25 74 ILE A O 1
ATOM 613 N N . LYS A 1 75 ? 10.279 7.285 -5.551 1.00 91.25 75 LYS A N 1
ATOM 614 C CA . LYS A 1 75 ? 10.011 7.597 -4.145 1.00 91.25 75 LYS A CA 1
ATOM 615 C C . LYS A 1 75 ? 8.703 6.994 -3.644 1.00 91.25 75 LYS A C 1
ATOM 617 O O . LYS A 1 75 ? 7.622 7.427 -4.045 1.00 91.25 75 LYS A O 1
ATOM 622 N N . ILE A 1 76 ? 8.798 6.115 -2.647 1.00 89.75 76 ILE A N 1
ATOM 623 C CA . ILE A 1 76 ? 7.660 5.667 -1.833 1.00 89.75 76 ILE A CA 1
ATOM 624 C C . ILE A 1 76 ? 7.619 6.456 -0.525 1.00 89.75 76 ILE A C 1
ATOM 626 O O . ILE A 1 76 ? 8.629 6.676 0.136 1.00 89.75 76 ILE A O 1
ATOM 630 N N . THR A 1 77 ? 6.429 6.916 -0.140 1.00 88.81 77 THR A N 1
ATOM 631 C CA . THR A 1 77 ? 6.201 7.551 1.164 1.00 88.81 77 THR A CA 1
ATOM 632 C C . THR A 1 77 ? 5.186 6.735 1.939 1.00 88.81 77 THR A C 1
ATOM 634 O O . THR A 1 77 ? 4.031 6.632 1.534 1.00 88.81 77 THR A O 1
ATOM 637 N N . THR A 1 78 ? 5.606 6.184 3.073 1.00 82.56 78 THR A N 1
ATOM 638 C CA . THR A 1 78 ? 4.714 5.464 3.977 1.00 82.56 78 THR A CA 1
ATOM 639 C C . THR A 1 78 ? 4.193 6.407 5.054 1.00 82.56 78 THR A C 1
ATOM 641 O O . THR A 1 78 ? 4.852 7.355 5.487 1.00 82.56 78 THR A O 1
ATOM 644 N N . LYS A 1 79 ? 2.967 6.156 5.500 1.00 83.44 79 LYS A N 1
ATOM 645 C CA . LYS A 1 79 ? 2.431 6.718 6.737 1.00 83.44 79 LYS A CA 1
ATOM 646 C C . LYS A 1 79 ? 2.023 5.545 7.601 1.00 83.44 79 LYS A C 1
ATOM 648 O O . LYS A 1 79 ? 1.512 4.553 7.088 1.00 83.44 79 LYS A O 1
ATOM 653 N N . LYS A 1 80 ? 2.235 5.657 8.912 1.00 78.81 80 LYS A N 1
ATOM 654 C CA . LYS A 1 80 ? 1.735 4.652 9.846 1.00 78.81 80 LYS A CA 1
ATOM 655 C C . LYS A 1 80 ? 0.226 4.534 9.642 1.00 78.81 80 LYS A C 1
ATOM 657 O O . LYS A 1 80 ? -0.483 5.537 9.769 1.00 78.81 80 LYS A O 1
ATOM 662 N N . VAL A 1 81 ? -0.243 3.330 9.320 1.00 73.38 81 VAL A N 1
ATOM 663 C CA . VAL A 1 81 ? -1.676 3.044 9.283 1.00 73.38 81 VAL A CA 1
ATOM 664 C C . VAL A 1 81 ? -2.226 3.424 10.651 1.00 73.38 81 VAL A C 1
ATOM 666 O O . VAL A 1 81 ? -1.675 3.027 11.684 1.00 73.38 81 VAL A O 1
ATOM 669 N N . LYS A 1 82 ? -3.272 4.255 10.674 1.00 58.06 82 LYS A N 1
ATOM 670 C CA . LYS A 1 82 ? -4.032 4.468 11.900 1.00 58.06 82 LYS A CA 1
ATOM 671 C C . LYS A 1 82 ? -4.687 3.128 12.195 1.00 58.06 82 LYS A C 1
ATOM 673 O O . LYS A 1 82 ? -5.738 2.839 11.642 1.00 58.06 82 LYS A O 1
ATOM 678 N N . THR A 1 83 ? -4.042 2.298 13.009 1.00 52.34 83 THR A N 1
ATOM 679 C CA . THR A 1 83 ? -4.704 1.148 13.614 1.00 52.34 83 THR A CA 1
ATOM 680 C C . THR A 1 83 ? -5.952 1.705 14.269 1.00 52.34 83 THR A C 1
ATOM 682 O O . THR A 1 83 ? -5.838 2.519 15.194 1.00 52.34 83 THR A O 1
ATOM 685 N N . LEU A 1 84 ? -7.122 1.333 13.744 1.00 53.19 84 LEU A N 1
ATOM 686 C CA . LEU A 1 84 ? -8.371 1.497 14.470 1.00 53.19 84 LEU A CA 1
ATOM 687 C C . LEU A 1 84 ? -8.096 0.948 15.868 1.00 53.19 84 LEU A C 1
ATOM 689 O O . LEU A 1 84 ? -7.471 -0.106 16.000 1.00 53.19 84 LEU A O 1
ATOM 693 N N . SER A 1 85 ? -8.419 1.731 16.898 1.00 54.16 85 SER A N 1
ATOM 694 C CA . SER A 1 85 ? -8.270 1.342 18.299 1.00 54.16 85 SER A CA 1
ATOM 695 C C . SER A 1 85 ? -8.698 -0.115 18.421 1.00 54.16 85 SER A C 1
ATOM 697 O O . SER A 1 85 ? -9.863 -0.388 18.161 1.00 54.16 85 SER A O 1
ATOM 699 N N . LYS A 1 86 ? -7.735 -1.008 18.685 1.00 54.69 86 LYS A N 1
ATOM 700 C CA . LYS A 1 86 ? -7.830 -2.473 18.602 1.00 54.69 86 LYS A CA 1
ATOM 701 C C . LYS A 1 86 ? -9.286 -2.963 18.653 1.00 54.69 86 LYS A C 1
ATOM 703 O O . LYS A 1 86 ? -9.889 -3.018 19.722 1.00 54.69 86 LYS A O 1
ATOM 708 N N . ILE A 1 87 ? -9.860 -3.221 17.480 1.00 64.94 87 ILE A N 1
ATOM 709 C CA . ILE A 1 87 ? -11.209 -3.770 17.342 1.00 64.94 87 ILE A CA 1
ATOM 710 C C . ILE A 1 87 ? -11.073 -5.246 17.702 1.00 64.94 87 ILE A C 1
ATOM 712 O O . ILE A 1 87 ? -10.612 -6.044 16.890 1.00 64.94 87 ILE A O 1
ATOM 716 N N . GLU A 1 88 ? -11.368 -5.568 18.959 1.00 72.06 88 GLU A N 1
ATOM 717 C CA . GLU A 1 88 ? -11.278 -6.916 19.516 1.00 72.06 88 GLU A CA 1
ATOM 718 C C . GLU A 1 88 ? -12.647 -7.377 20.040 1.00 72.06 88 GLU A C 1
ATOM 720 O O . GLU A 1 88 ? -13.464 -6.538 20.444 1.00 72.06 88 GLU A O 1
ATOM 725 N N . PRO A 1 89 ? -12.923 -8.694 20.052 1.00 79.62 89 PRO A N 1
ATOM 726 C CA . PRO A 1 89 ? -14.153 -9.228 20.623 1.00 79.62 89 PRO A CA 1
ATOM 727 C C . PRO A 1 89 ? -14.394 -8.709 22.043 1.00 79.62 89 PRO A C 1
ATOM 729 O O . PRO A 1 89 ? -13.498 -8.706 22.886 1.00 79.62 89 PRO A O 1
ATOM 732 N N . GLY A 1 90 ? -15.614 -8.245 22.309 1.00 76.31 90 GLY A N 1
ATOM 733 C CA . GLY A 1 90 ? -15.984 -7.606 23.572 1.00 76.31 90 GLY A CA 1
ATOM 734 C C . GLY A 1 90 ? -15.873 -6.075 23.578 1.00 76.31 90 GLY A C 1
ATOM 735 O O . GLY A 1 90 ? -16.381 -5.437 24.506 1.00 76.31 90 GLY A O 1
ATOM 736 N N . ALA A 1 91 ? -15.262 -5.457 22.562 1.00 80.69 91 ALA A N 1
ATOM 737 C CA . ALA A 1 91 ? -15.276 -4.006 22.415 1.00 80.69 91 ALA A CA 1
ATOM 738 C C . ALA A 1 91 ? -16.650 -3.507 21.929 1.00 80.69 91 ALA A C 1
ATOM 740 O O . ALA A 1 91 ? -17.318 -4.140 21.111 1.00 80.69 91 ALA A O 1
ATOM 741 N N . ILE A 1 92 ? -17.073 -2.354 22.457 1.00 82.06 92 ILE A N 1
ATOM 742 C CA . ILE A 1 92 ? -18.299 -1.668 22.040 1.00 82.06 92 ILE A CA 1
ATOM 743 C C . ILE A 1 92 ? -17.908 -0.526 21.108 1.00 82.06 92 ILE A C 1
ATOM 745 O O . ILE A 1 92 ? -17.070 0.301 21.474 1.00 82.06 92 ILE A O 1
ATOM 749 N N . ILE A 1 93 ? -18.529 -0.485 19.934 1.00 84.00 93 ILE A N 1
ATOM 750 C CA . ILE A 1 93 ? -18.335 0.556 18.926 1.00 84.00 93 ILE A CA 1
ATOM 751 C C . ILE A 1 93 ? -19.541 1.488 18.856 1.00 84.00 93 ILE A C 1
ATOM 753 O O . ILE A 1 93 ? -20.674 1.094 19.132 1.00 84.00 93 ILE A O 1
ATOM 757 N N . GLU A 1 94 ? -19.266 2.728 18.472 1.00 87.94 94 GLU A N 1
ATOM 758 C CA . GLU A 1 94 ? -20.251 3.775 18.217 1.00 87.94 94 GLU A CA 1
ATOM 759 C C . GLU A 1 94 ? -20.619 3.790 16.734 1.00 87.94 94 GLU A C 1
ATOM 761 O O . GLU A 1 94 ? -19.743 3.833 15.870 1.00 87.94 94 GLU A O 1
ATOM 766 N N . LEU A 1 95 ? -21.919 3.769 16.446 1.00 87.56 95 LEU A N 1
ATOM 767 C CA . LEU A 1 95 ? -22.477 3.758 15.097 1.00 87.56 95 LEU A CA 1
ATOM 768 C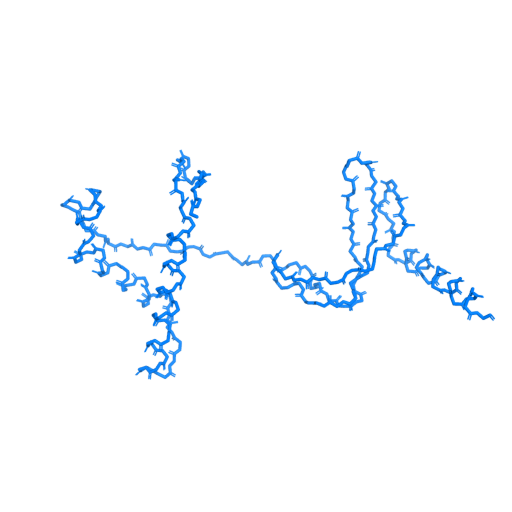 C . LEU A 1 95 ? -23.281 5.047 14.869 1.00 87.56 95 LEU A C 1
ATOM 770 O O . LEU A 1 95 ? -24.452 5.115 15.252 1.00 87.56 95 LEU A O 1
ATOM 774 N N . PRO A 1 96 ? -22.676 6.100 14.289 1.00 87.38 96 PRO A N 1
ATOM 775 C CA . PRO A 1 96 ? -23.387 7.335 13.982 1.00 87.38 96 PRO A CA 1
ATOM 776 C C . PRO A 1 96 ? -24.333 7.134 12.790 1.00 87.38 96 PRO A C 1
ATOM 778 O O . PRO A 1 96 ? -23.898 6.954 11.652 1.00 87.38 96 PRO A O 1
ATOM 781 N N . LEU A 1 97 ? -25.638 7.218 13.044 1.00 87.00 97 LEU A N 1
ATOM 782 C CA . LEU A 1 97 ? -26.700 7.085 12.049 1.00 87.00 97 LEU A CA 1
ATOM 783 C C . LEU A 1 97 ? -27.052 8.468 11.493 1.00 87.00 97 LEU A C 1
ATOM 785 O O . LEU A 1 97 ? -28.026 9.104 11.901 1.00 87.00 97 LEU A O 1
ATOM 789 N N . LYS A 1 98 ? -26.216 8.949 10.567 1.00 87.69 98 LYS A N 1
ATOM 790 C CA . LYS A 1 98 ? -26.281 10.321 10.031 1.00 87.69 98 LYS A CA 1
ATOM 791 C C . LYS A 1 98 ? -27.643 10.686 9.436 1.00 87.69 98 LYS A C 1
ATOM 793 O O . LYS A 1 98 ? -28.079 11.816 9.612 1.00 87.69 98 LYS A O 1
ATOM 798 N N . GLU A 1 99 ? -28.314 9.744 8.776 1.00 86.56 99 GLU A N 1
ATOM 799 C CA . GLU A 1 99 ? -29.612 9.977 8.121 1.00 86.56 99 GLU A CA 1
ATOM 800 C C . GLU A 1 99 ? -30.730 10.328 9.106 1.00 86.56 99 GLU A C 1
ATOM 802 O O . GLU A 1 99 ? -31.620 11.108 8.782 1.00 86.56 99 GLU A O 1
ATOM 807 N N . VAL A 1 100 ? -30.665 9.781 10.321 1.00 87.31 100 VAL A N 1
ATOM 808 C CA . VAL A 1 100 ? -31.665 10.005 11.374 1.00 87.31 100 VAL A CA 1
ATOM 809 C C . VAL A 1 100 ? -31.142 10.891 12.505 1.00 87.31 100 VAL A C 1
ATOM 811 O O . VAL A 1 100 ? -31.857 11.127 13.474 1.00 87.31 100 VAL A O 1
ATOM 814 N N . GLY A 1 101 ? -29.901 11.381 12.401 1.00 86.88 101 GLY A N 1
ATOM 815 C CA . GLY A 1 101 ? -29.274 12.232 13.413 1.00 86.88 101 GLY A CA 1
ATOM 816 C C . GLY A 1 101 ? -29.135 11.565 14.784 1.00 86.88 101 GLY A C 1
ATOM 817 O O . GLY A 1 101 ? -29.139 12.260 15.794 1.00 86.88 101 GLY A O 1
ATOM 818 N N . LYS A 1 102 ? -29.050 10.231 14.834 1.00 90.94 102 LYS A N 1
ATOM 819 C CA . LYS A 1 102 ? -28.935 9.459 16.081 1.00 90.94 102 LYS A CA 1
ATOM 820 C C . LYS A 1 102 ? -27.587 8.759 16.175 1.00 90.94 102 LYS A C 1
ATOM 822 O O . LYS A 1 102 ? -26.910 8.522 15.176 1.00 90.94 102 LYS A O 1
ATOM 827 N N . LEU A 1 103 ? -27.235 8.362 17.387 1.00 88.12 103 LEU A N 1
ATOM 828 C CA . LEU A 1 103 ? -26.126 7.475 17.686 1.00 88.12 103 LEU A CA 1
ATOM 829 C C . LEU A 1 103 ? -26.666 6.127 18.167 1.00 88.12 103 LEU A C 1
ATOM 831 O O . LEU A 1 103 ? -27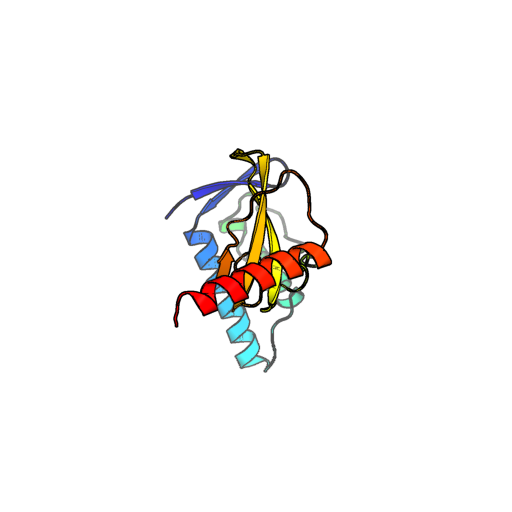.596 6.066 18.973 1.00 88.12 103 LEU A O 1
ATOM 835 N N . SER A 1 104 ? -26.070 5.052 17.666 1.00 90.44 104 SER A N 1
ATOM 836 C CA . SER A 1 104 ? -26.305 3.691 18.137 1.00 90.44 104 SER A CA 1
ATOM 837 C C . SER A 1 104 ? -24.991 3.022 18.540 1.00 90.44 104 SER A C 1
ATOM 839 O O . SER A 1 104 ? -23.914 3.616 18.439 1.00 90.44 104 SER A O 1
ATOM 841 N N . TYR A 1 105 ? -25.077 1.790 19.029 1.00 88.19 105 TYR A N 1
ATOM 842 C CA . TYR A 1 105 ? -23.947 1.038 19.552 1.00 88.19 105 TYR A CA 1
ATOM 843 C C . TYR A 1 105 ? -23.997 -0.411 19.079 1.00 88.19 105 TYR A C 1
ATOM 845 O O . TYR A 1 105 ? -25.069 -0.984 18.898 1.00 88.19 105 TYR A O 1
ATOM 853 N N . ALA A 1 106 ? -22.833 -1.034 18.941 1.00 86.44 106 ALA A N 1
ATOM 854 C CA . ALA A 1 106 ? -22.736 -2.465 18.679 1.00 86.44 106 ALA A CA 1
ATOM 855 C C . ALA A 1 106 ? -21.586 -3.100 19.460 1.00 86.44 106 ALA A C 1
ATOM 857 O O . ALA A 1 106 ? -20.598 -2.441 19.779 1.00 86.44 106 ALA A O 1
ATOM 858 N N . LEU A 1 107 ? -21.725 -4.384 19.778 1.00 84.19 107 LEU A N 1
ATOM 859 C CA . LEU A 1 107 ? -20.681 -5.200 20.389 1.00 84.19 107 LEU A CA 1
ATOM 860 C C . LEU A 1 107 ? -19.976 -6.020 19.318 1.00 84.19 107 LEU A C 1
ATOM 862 O O . LEU A 1 107 ? -20.634 -6.690 18.531 1.00 84.19 107 LEU A O 1
ATOM 866 N N . ILE A 1 108 ? -18.650 -6.023 19.320 1.00 84.06 108 ILE A N 1
ATOM 867 C CA . ILE A 1 108 ? -17.876 -6.911 18.451 1.00 84.06 108 ILE A CA 1
ATOM 868 C C . ILE A 1 108 ? -17.920 -8.324 19.039 1.00 84.06 108 ILE A C 1
ATOM 870 O O . ILE A 1 108 ? -17.518 -8.538 20.185 1.00 84.06 108 ILE A O 1
ATOM 874 N N . ILE A 1 109 ? -18.422 -9.277 18.257 1.00 82.69 109 ILE A N 1
ATOM 875 C CA . ILE A 1 109 ? -18.572 -10.689 18.635 1.00 82.69 109 ILE A CA 1
ATOM 876 C C . ILE A 1 109 ? -17.356 -11.502 18.191 1.00 82.69 109 ILE A C 1
ATOM 878 O O . ILE A 1 109 ? -16.863 -12.331 18.953 1.00 82.69 109 ILE A O 1
ATOM 882 N N . SER A 1 110 ? -16.848 -11.253 16.983 1.00 76.75 110 SER A N 1
ATOM 883 C CA . SER A 1 110 ? -15.664 -11.926 16.440 1.00 76.75 110 SER A CA 1
ATOM 884 C C . SER A 1 110 ? -14.994 -11.095 15.341 1.00 76.75 110 SER A C 1
ATOM 886 O O . SER A 1 110 ? -15.629 -10.219 14.754 1.00 76.75 110 SER A O 1
ATOM 888 N N .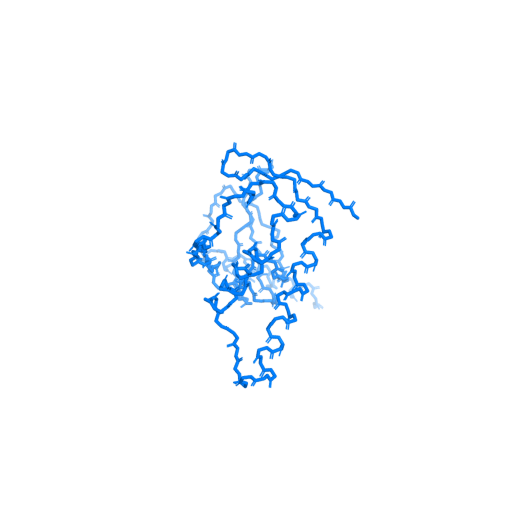 GLY A 1 111 ? -13.729 -11.405 15.049 1.00 69.06 111 GLY A N 1
ATOM 889 C CA . GLY A 1 111 ? -12.881 -10.673 14.101 1.00 69.06 111 GLY A CA 1
ATOM 890 C C . GLY A 1 111 ? -11.852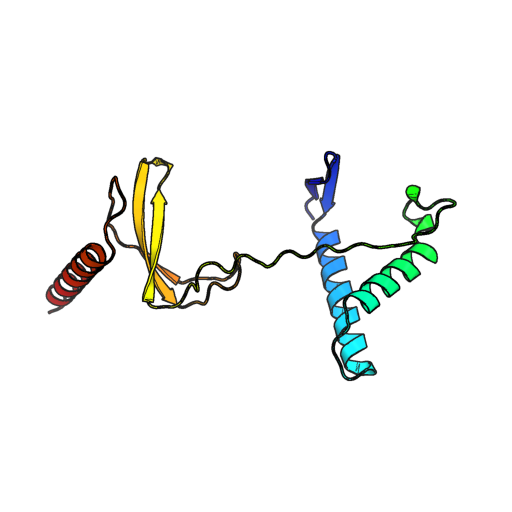 -9.785 14.808 1.00 69.06 111 GLY A C 1
ATOM 891 O O . GLY A 1 111 ? -12.035 -9.404 15.966 1.00 69.06 111 GLY A O 1
ATOM 892 N N . GLU A 1 112 ? -10.756 -9.477 14.117 1.00 62.56 112 GLU A N 1
ATOM 893 C CA . GLU A 1 112 ? -9.753 -8.499 14.548 1.00 62.56 112 GLU A CA 1
ATOM 894 C C . GLU A 1 112 ? -9.690 -7.406 13.484 1.00 62.56 112 GLU A C 1
ATOM 896 O O . GLU A 1 112 ? -9.253 -7.672 12.373 1.00 62.56 112 GLU A O 1
ATOM 901 N N . GLY A 1 113 ? -10.115 -6.183 13.804 1.00 59.22 113 GLY A N 1
ATOM 902 C CA . GLY A 1 113 ? -10.000 -5.062 12.864 1.00 59.22 113 GLY A CA 1
ATOM 903 C C . GLY A 1 113 ? -8.587 -4.485 12.889 1.00 59.22 113 GLY A C 1
ATOM 904 O O . GLY A 1 113 ? -8.326 -3.518 13.612 1.00 59.22 113 GLY A O 1
ATOM 905 N N . LYS A 1 114 ? -7.659 -5.093 12.145 1.00 56.19 114 LYS A N 1
ATOM 906 C CA . LYS A 1 114 ? -6.303 -4.568 11.911 1.00 56.19 114 LYS A CA 1
ATOM 907 C C . LYS A 1 114 ? -6.273 -3.641 10.696 1.00 56.19 114 LYS A C 1
ATOM 909 O O . LYS A 1 114 ? -5.500 -2.680 10.700 1.00 56.19 114 LYS A O 1
ATOM 914 N N . ASN A 1 115 ? -7.129 -3.889 9.708 1.00 57.66 115 ASN A N 1
ATOM 915 C CA . ASN A 1 115 ? -7.311 -3.104 8.492 1.00 57.66 115 ASN A CA 1
ATOM 916 C C . ASN A 1 115 ? -8.801 -2.785 8.248 1.00 57.66 115 ASN A C 1
ATOM 918 O O . ASN A 1 115 ? -9.693 -3.415 8.805 1.00 57.66 115 ASN A O 1
ATOM 922 N N . GLN A 1 116 ? -9.077 -1.790 7.403 1.00 57.03 116 GLN A N 1
ATOM 923 C CA . GLN A 1 116 ? -10.428 -1.350 7.026 1.00 57.03 116 GLN A CA 1
ATOM 924 C C . GLN A 1 116 ? -11.211 -2.364 6.175 1.00 57.03 116 GLN A C 1
ATOM 926 O O . GLN A 1 116 ? -12.390 -2.146 5.916 1.00 57.03 116 GLN A O 1
ATOM 931 N N . TYR A 1 117 ? -10.550 -3.437 5.739 1.00 60.81 117 TYR A N 1
ATOM 932 C CA . TYR A 1 117 ? -11.115 -4.516 4.928 1.00 60.81 117 TYR A CA 1
ATOM 933 C C . TYR A 1 117 ? -11.318 -5.813 5.722 1.00 60.81 117 TYR A C 1
ATOM 935 O O . TYR A 1 117 ? -11.733 -6.810 5.143 1.00 60.81 117 TYR A O 1
ATOM 943 N N . ASP A 1 118 ? -11.002 -5.822 7.021 1.00 68.94 118 ASP A N 1
ATOM 944 C CA . ASP A 1 118 ? -11.179 -7.018 7.841 1.00 68.94 118 ASP A CA 1
ATOM 945 C C . ASP A 1 118 ? -12.661 -7.207 8.182 1.00 68.94 118 ASP A C 1
ATOM 947 O O . ASP A 1 118 ? -13.321 -6.294 8.693 1.00 68.94 118 ASP A O 1
ATOM 951 N N . ASP A 1 119 ? -13.169 -8.416 7.952 1.00 75.31 119 ASP A N 1
ATOM 952 C CA . ASP A 1 119 ? -14.527 -8.778 8.334 1.00 75.31 119 ASP A CA 1
ATOM 953 C C . ASP A 1 119 ? -14.666 -8.831 9.861 1.00 75.31 119 ASP A C 1
ATOM 955 O O . ASP A 1 119 ? -13.961 -9.569 10.561 1.00 75.31 119 ASP A O 1
ATOM 959 N N . ILE A 1 120 ? -15.628 -8.072 10.389 1.00 81.00 120 ILE A N 1
ATOM 960 C CA . ILE A 1 120 ? -16.010 -8.111 11.801 1.00 81.00 120 ILE A CA 1
ATOM 961 C C . ILE A 1 120 ? -17.471 -8.508 11.953 1.00 81.00 120 ILE A C 1
ATOM 963 O O . ILE A 1 120 ? -18.361 -7.979 11.288 1.00 81.00 120 ILE A O 1
ATOM 967 N N . LEU A 1 121 ? -17.731 -9.420 12.886 1.00 80.56 121 LEU A N 1
ATOM 968 C CA . LEU A 1 121 ? -19.088 -9.745 13.296 1.00 80.56 121 LEU A CA 1
ATOM 969 C C . LEU A 1 121 ? -19.478 -8.840 14.457 1.00 80.56 121 LEU A C 1
ATOM 971 O O . LEU A 1 121 ? -18.819 -8.834 15.501 1.00 80.56 121 LEU A O 1
ATOM 975 N N . ILE A 1 122 ? -20.583 -8.119 14.296 1.00 86.19 122 ILE A N 1
ATOM 976 C CA . ILE A 1 122 ? -21.124 -7.241 15.329 1.00 86.19 122 ILE A CA 1
ATOM 977 C C . ILE A 1 122 ? -22.522 -7.689 15.760 1.00 86.19 122 ILE A C 1
ATOM 979 O O . ILE A 1 122 ? -23.348 -8.090 14.945 1.00 86.19 122 ILE A O 1
ATOM 983 N N . GLN A 1 123 ? -22.805 -7.575 17.053 1.00 84.12 123 GLN A N 1
ATOM 984 C CA . GLN A 1 123 ? -24.151 -7.608 17.600 1.00 84.12 123 GLN A CA 1
ATOM 985 C C . GLN A 1 123 ? -24.635 -6.170 17.754 1.00 84.12 123 GLN A C 1
ATOM 987 O O . GLN A 1 123 ? -24.145 -5.416 18.597 1.00 84.12 123 GLN A O 1
ATOM 992 N N . TYR A 1 124 ? -25.602 -5.798 16.926 1.00 84.25 124 TYR A N 1
ATOM 993 C CA . TYR A 1 124 ? -26.224 -4.484 16.968 1.00 84.25 124 TYR A CA 1
ATOM 994 C C . TYR A 1 124 ? -27.112 -4.330 18.208 1.00 84.25 124 TYR A C 1
ATOM 996 O O . TYR A 1 124 ? -27.918 -5.214 18.515 1.00 84.25 124 TYR A O 1
ATOM 1004 N N . TYR A 1 125 ? -26.996 -3.197 18.904 1.00 82.25 125 TYR A N 1
ATOM 1005 C CA . TYR A 1 125 ? -27.937 -2.825 19.950 1.00 82.25 125 TYR A CA 1
ATOM 1006 C C . TYR A 1 125 ? -29.015 -1.919 19.372 1.00 82.25 125 TYR A C 1
ATOM 1008 O O . TYR A 1 125 ? -28.738 -0.826 18.893 1.00 82.25 125 TYR A O 1
ATOM 1016 N N . ASP A 1 126 ? -30.264 -2.353 19.497 1.00 81.69 126 ASP A N 1
ATOM 1017 C CA . ASP A 1 126 ? -31.462 -1.558 19.225 1.00 81.69 126 ASP A CA 1
ATOM 1018 C C . ASP A 1 126 ? -31.635 -0.461 20.302 1.00 81.69 126 ASP A C 1
ATOM 1020 O O . ASP A 1 126 ? -32.491 -0.529 21.187 1.00 81.69 126 ASP A O 1
ATOM 1024 N N . LEU A 1 127 ? -30.697 0.489 20.293 1.00 84.44 127 LEU A N 1
ATOM 1025 C CA . LEU A 1 127 ? -30.553 1.638 21.179 1.00 84.44 127 LEU A CA 1
ATOM 1026 C C . LEU A 1 127 ? -30.223 2.851 20.308 1.00 84.44 127 LEU A C 1
ATOM 1028 O O . LEU A 1 127 ? -29.215 2.852 19.601 1.00 84.44 127 LEU A O 1
ATOM 1032 N N . PHE A 1 128 ? -31.067 3.877 20.381 1.00 87.94 128 PHE A N 1
ATOM 1033 C CA . PHE A 1 128 ? -30.930 5.106 19.605 1.00 87.94 128 PHE A CA 1
ATOM 1034 C C . PHE A 1 128 ? -30.937 6.295 20.552 1.00 87.94 128 PHE A C 1
ATOM 1036 O O . PHE A 1 128 ? -31.918 6.515 21.263 1.00 87.94 128 PHE A O 1
ATOM 1043 N N . VAL A 1 129 ? -29.852 7.059 20.554 1.00 86.81 129 VAL A N 1
ATOM 1044 C CA . VAL A 1 129 ? -29.685 8.216 21.435 1.00 86.81 129 VAL A CA 1
ATOM 1045 C C . VAL A 1 129 ? -29.276 9.451 20.652 1.00 86.81 129 VAL A C 1
ATOM 1047 O O . VAL A 1 129 ? -28.658 9.353 19.595 1.00 86.81 129 VAL A O 1
ATOM 1050 N N . ASP A 1 130 ? -29.667 10.615 21.158 1.00 86.94 130 ASP A N 1
ATOM 1051 C CA . ASP A 1 130 ? -29.304 11.911 20.579 1.00 86.94 130 ASP A CA 1
ATOM 1052 C C . ASP A 1 130 ? -27.842 12.275 20.855 1.00 86.94 130 ASP A C 1
ATOM 1054 O O . ASP A 1 130 ? -27.169 12.861 20.012 1.00 86.94 130 ASP A O 1
ATOM 1058 N N . GLU A 1 131 ? -27.332 11.878 22.021 1.00 84.69 131 GLU A N 1
ATOM 1059 C CA . GLU A 1 131 ? -25.982 12.188 22.478 1.00 84.69 131 GLU A CA 1
ATOM 1060 C C . GLU A 1 131 ? -25.261 10.936 22.977 1.00 84.69 131 GLU A C 1
ATOM 1062 O O . GLU A 1 131 ? -25.868 9.912 23.300 1.00 84.69 131 GLU A O 1
ATOM 1067 N N . ARG A 1 132 ? -23.932 11.022 23.037 1.00 85.38 132 ARG A N 1
ATOM 1068 C CA . ARG A 1 132 ? -23.072 9.930 23.483 1.00 85.38 132 ARG A CA 1
ATOM 1069 C C . ARG A 1 132 ? -23.347 9.584 24.949 1.00 85.38 132 ARG A C 1
ATOM 1071 O O . ARG A 1 132 ? -23.164 10.420 25.826 1.00 85.38 132 ARG A O 1
ATOM 1078 N N . ILE A 1 133 ? -23.694 8.327 25.205 1.00 85.31 133 ILE A N 1
ATOM 1079 C CA . ILE A 1 133 ? -23.857 7.772 26.552 1.00 85.31 133 ILE A CA 1
ATOM 1080 C C . ILE A 1 133 ? -22.488 7.411 27.142 1.00 85.31 133 ILE A C 1
ATOM 1082 O O . ILE A 1 133 ? -21.604 6.897 26.448 1.00 85.31 133 ILE A O 1
ATOM 1086 N N . GLU A 1 134 ? -22.332 7.627 28.446 1.00 83.25 134 GLU A N 1
ATOM 1087 C CA . GLU A 1 134 ? -21.176 7.181 29.223 1.00 83.25 134 GLU A CA 1
ATOM 1088 C C . GLU A 1 134 ? -21.024 5.650 29.220 1.00 83.25 134 GLU A C 1
ATOM 1090 O O . GLU A 1 134 ? -21.985 4.876 29.266 1.00 83.25 134 GLU A O 1
ATOM 1095 N N . LYS A 1 135 ? -19.776 5.171 29.228 1.00 76.50 135 LYS A N 1
ATOM 1096 C CA . LYS A 1 135 ? -19.479 3.732 29.081 1.00 76.50 135 LYS A CA 1
ATOM 1097 C C . LYS A 1 135 ? -20.070 2.884 30.216 1.00 76.50 135 LYS A C 1
ATOM 1099 O O . LYS A 1 135 ? -20.407 1.718 30.008 1.00 76.50 135 LYS A O 1
ATOM 1104 N N . SER A 1 136 ? -20.149 3.438 31.424 1.00 78.44 136 SER A N 1
ATOM 1105 C CA . SER A 1 136 ? -20.712 2.778 32.609 1.00 78.44 136 SER A CA 1
ATOM 1106 C C . SER A 1 136 ? -22.219 2.550 32.479 1.00 78.44 136 SER A C 1
ATOM 1108 O O . SER A 1 136 ? -22.697 1.453 32.769 1.00 78.44 136 SER A O 1
ATOM 1110 N N . GLU A 1 137 ? -22.946 3.552 31.995 1.00 81.94 137 GLU A N 1
ATOM 1111 C CA . GLU A 1 137 ? -24.389 3.508 31.768 1.00 81.94 137 GLU A CA 1
ATOM 1112 C C . GLU A 1 137 ? -24.736 2.563 30.613 1.00 81.94 137 GLU A C 1
ATOM 1114 O O . GLU A 1 137 ? -25.598 1.692 30.754 1.00 81.94 137 GLU A O 1
ATOM 1119 N N . LEU A 1 138 ? -23.972 2.619 29.519 1.00 81.12 138 LEU A N 1
ATOM 1120 C CA . LEU A 1 138 ? -24.134 1.705 28.390 1.00 81.12 138 LEU A CA 1
ATOM 1121 C C . LEU A 1 138 ? -23.981 0.234 28.810 1.00 81.12 138 LEU A C 1
ATOM 1123 O O . LEU A 1 138 ? -24.789 -0.614 28.433 1.00 81.12 138 LEU A O 1
ATOM 1127 N N . LYS A 1 139 ? -22.993 -0.078 29.662 1.00 77.62 139 LYS A N 1
ATOM 1128 C CA . LYS A 1 139 ? -22.822 -1.431 30.219 1.00 77.62 139 LYS A CA 1
ATOM 1129 C C . LYS A 1 139 ? -24.028 -1.887 31.042 1.00 77.62 139 LYS A C 1
ATOM 1131 O O . LYS A 1 139 ? -24.379 -3.064 30.986 1.00 77.62 139 LYS A O 1
ATOM 1136 N N . GLN A 1 140 ? -24.655 -0.991 31.803 1.00 80.81 140 GLN A N 1
ATOM 1137 C CA . GLN A 1 140 ? -25.849 -1.321 32.585 1.00 80.81 140 GLN A CA 1
ATOM 1138 C C . GLN A 1 140 ? -27.057 -1.590 31.685 1.00 80.81 140 GLN A C 1
ATOM 1140 O O . GLN A 1 140 ? -27.775 -2.560 31.920 1.00 80.81 140 GLN A O 1
ATOM 1145 N N . LEU A 1 141 ? -27.252 -0.784 30.637 1.00 78.81 141 LEU A N 1
ATOM 1146 C CA . LEU A 1 141 ? -28.325 -0.972 29.656 1.00 78.81 141 LEU A CA 1
ATOM 1147 C C . LEU A 1 141 ? -28.188 -2.305 28.911 1.00 78.81 141 LEU A C 1
ATOM 1149 O O . LEU A 1 141 ? -29.161 -3.053 28.800 1.00 78.81 141 LEU A O 1
ATOM 1153 N N . ILE A 1 142 ? -26.970 -2.634 28.473 1.00 74.81 142 ILE A N 1
ATOM 1154 C CA . ILE A 1 142 ? -26.661 -3.907 27.810 1.00 74.81 142 ILE A CA 1
ATOM 1155 C C . ILE A 1 142 ? -26.917 -5.081 28.759 1.00 74.81 142 ILE A C 1
ATOM 1157 O O . ILE A 1 142 ? -27.631 -6.017 28.397 1.00 74.81 142 ILE A O 1
ATOM 1161 N N . LYS A 1 143 ? -26.394 -5.017 29.993 1.00 74.56 143 LYS A N 1
ATOM 1162 C CA . LYS A 1 143 ? -26.577 -6.077 30.995 1.00 74.56 143 LYS A CA 1
ATOM 1163 C C . LYS A 1 143 ? -28.056 -6.307 31.304 1.00 74.56 143 LYS A C 1
ATOM 1165 O O . LYS A 1 143 ? -28.522 -7.439 31.253 1.00 74.56 143 LYS A O 1
ATOM 1170 N N . LYS A 1 144 ? -28.811 -5.229 31.538 1.00 72.81 144 LYS A N 1
ATOM 1171 C CA . LYS A 1 144 ? -30.251 -5.298 31.804 1.00 72.81 144 LYS A CA 1
ATOM 1172 C C . LYS A 1 144 ? -30.998 -5.964 30.647 1.00 72.81 144 LYS A C 1
ATOM 1174 O O . LYS A 1 144 ? -31.881 -6.774 30.892 1.00 72.81 144 LYS A O 1
ATOM 1179 N N . ARG A 1 145 ? -30.642 -5.674 29.392 1.00 67.19 145 ARG A N 1
ATOM 1180 C CA . ARG A 1 145 ? -31.293 -6.288 28.224 1.00 67.19 145 ARG A CA 1
ATOM 1181 C C . ARG A 1 145 ? -30.935 -7.770 28.059 1.00 67.19 145 ARG A C 1
ATOM 1183 O O . ARG A 1 145 ? -31.823 -8.553 27.736 1.00 67.19 145 ARG A O 1
ATOM 1190 N N . MET A 1 146 ? -29.688 -8.166 28.326 1.00 62.16 146 MET A N 1
ATOM 1191 C CA . MET A 1 146 ? -29.291 -9.584 28.340 1.00 62.16 146 MET A CA 1
ATOM 1192 C C . MET A 1 146 ? -30.037 -10.378 29.420 1.00 62.16 146 MET A C 1
ATOM 1194 O O . MET A 1 146 ? -30.549 -11.456 29.129 1.00 62.16 146 MET A O 1
ATOM 1198 N N . ASP A 1 147 ? -30.168 -9.817 30.626 1.00 60.91 147 ASP A N 1
ATOM 1199 C CA . ASP A 1 147 ? -30.902 -10.446 31.730 1.00 60.91 147 ASP A CA 1
ATOM 1200 C C . ASP A 1 147 ? -32.398 -10.623 31.390 1.00 60.91 147 ASP A C 1
ATOM 1202 O O . ASP A 1 147 ? -32.989 -11.652 31.710 1.00 60.91 147 ASP A O 1
ATOM 1206 N N . TYR A 1 148 ? -33.006 -9.660 30.684 1.00 58.78 148 TYR A N 1
ATOM 1207 C CA . TYR A 1 148 ? -34.395 -9.757 30.209 1.00 58.78 148 TYR A CA 1
ATOM 1208 C C . TYR A 1 148 ? -34.590 -10.820 29.117 1.00 58.78 148 TYR A C 1
ATOM 1210 O O . TYR A 1 148 ? -35.597 -11.521 29.126 1.00 58.78 148 TYR A O 1
ATOM 1218 N N . LEU A 1 149 ? -33.648 -10.966 28.180 1.00 53.62 149 LEU A N 1
ATOM 1219 C CA . LEU A 1 149 ? -33.750 -11.967 27.107 1.00 53.62 149 LEU A CA 1
ATOM 1220 C C . LEU A 1 149 ? -33.591 -13.402 27.631 1.00 53.62 149 LEU A C 1
ATOM 1222 O O . LEU A 1 149 ? -34.254 -14.307 27.129 1.00 53.62 149 LEU A O 1
ATOM 1226 N N . LEU A 1 150 ? -32.780 -13.602 28.674 1.00 54.69 150 LEU A N 1
ATOM 1227 C CA . LEU A 1 150 ? -32.631 -14.895 29.352 1.00 54.69 150 LEU A CA 1
ATOM 1228 C C . LEU A 1 150 ? -33.887 -15.302 30.140 1.00 54.69 150 LEU A C 1
ATOM 1230 O O . LEU A 1 150 ? -34.162 -16.490 30.268 1.00 54.69 150 LEU A O 1
ATOM 1234 N N . GLN A 1 151 ? -34.675 -14.341 30.629 1.00 50.25 151 GLN A N 1
ATOM 1235 C CA . GLN A 1 151 ? -35.933 -14.611 31.340 1.00 50.25 151 GLN A CA 1
ATOM 1236 C C . GLN A 1 151 ? -37.089 -15.019 30.417 1.00 50.25 151 GLN A C 1
ATOM 1238 O O . GLN A 1 151 ? -38.058 -15.597 30.892 1.00 50.25 151 GLN A O 1
ATOM 1243 N N . ILE A 1 152 ? -37.001 -14.729 29.116 1.00 54.38 152 ILE A N 1
ATOM 1244 C CA . ILE A 1 152 ? -38.033 -15.080 28.124 1.00 54.38 152 ILE A CA 1
ATOM 1245 C C . ILE A 1 152 ? -37.786 -16.486 27.532 1.00 54.38 152 ILE A C 1
ATOM 1247 O O . ILE A 1 152 ? -38.652 -17.037 26.858 1.00 54.38 152 ILE A O 1
ATOM 1251 N N . GLN A 1 153 ? -36.618 -17.087 27.791 1.00 46.19 153 GLN A N 1
ATOM 1252 C CA . GLN A 1 153 ? -36.252 -18.436 27.332 1.00 46.19 153 GLN A CA 1
ATOM 1253 C C . GLN A 1 153 ? -36.472 -19.548 28.382 1.00 46.19 153 GLN A C 1
ATOM 1255 O O . GLN A 1 153 ? -36.051 -20.681 28.146 1.00 46.19 153 GLN A O 1
ATOM 1260 N N . VAL A 1 154 ? -37.126 -19.246 29.512 1.00 42.69 154 VAL A N 1
ATOM 1261 C CA . VAL A 1 154 ? -37.540 -20.210 30.556 1.00 42.69 154 VAL A CA 1
ATOM 1262 C C . VAL A 1 154 ? -39.058 -20.321 30.567 1.00 42.69 154 VAL A C 1
ATOM 1264 O O . VAL A 1 154 ? -39.555 -21.463 30.672 1.00 42.69 154 VAL A O 1
#

pLDDT: mean 83.8, std 13.05, range [42.69, 96.5]

Secondary structure (DSSP, 8-state):
--EEEEEETTEEEEEEHHHHHHHHHHHHHHHHHHHHHHSSPPPHHHHHHHHHHHHHHHGGGT-GGGTT----------------S-B-TT-EEEEEEGGGTEEEEEEEEE--BSSTT---EEEEEEEEESSPPPHHHHHHHHHHHHHHHHHT--

Organism: Bacillus pumilus (NCBI:txid1408)

Radius of gyration: 25.14 Å; chains: 1; bounding box: 56×38×58 Å

Foldseek 3Di:
DDWDWDQDPNDTDIDDPVVVVVVVVVQVVVQVVCCVPVVDGDDPVVVFVVVQVCCQVCVVVPDVVCVVHHDPDDDDDDDPPPQDPWLAAQDKDWDQPPVVQWIWIWGFHDWTPRDPPTDTDIHTDPDTHNDDDDPVVVVVVVVVVVVVVVVVVD

Sequence (154 aa):
MGFWEEEHKKKNIMIGDDGLDIFEEAIEQFYEMTEEHLERKPTMDEMLLTIMTVLNNGGSHYFDDLNDKEVTDIKITTKKVKTLSKIEPGAIIELPLKEVGKLSYALIISGEGKNQYDDILIQYYDLFVDERIEKSELKQLIKKRMDYLLQIQV